Protein 2CIU (pdb70)

Structure (mmCIF, N/CA/C/O backbone):
data_2CIU
#
_entry.id   2CIU
#
_cell.length_a   32.310
_cell.length_b   58.820
_cell.length_c   62.550
_cell.angle_alpha   90.00
_cell.angle_beta   90.00
_cell.angle_gamma   90.00
#
_symmetry.space_group_name_H-M   'P 21 21 21'
#
loop_
_entity.id
_entity.type
_entity.pdbx_description
1 polymer 'IMPORT INNER MEMBRANE TRANSLOCASE SUBUNIT TIM21 MITOCHONDRIAL'
2 water water
#
loop_
_atom_site.group_PDB
_atom_site.id
_atom_site.type_symbol
_atom_site.label_atom_id
_atom_site.label_alt_id
_atom_site.label_comp_id
_atom_site.label_asym_id
_atom_site.label_entity_id
_atom_site.label_seq_id
_atom_site.pdbx_PDB_ins_code
_atom_site.Cartn_x
_atom_site.Cartn_y
_atom_site.Cartn_z
_atom_site.occupancy
_atom_site.B_iso_or_equiv
_atom_site.auth_seq_id
_atom_site.auth_comp_id
_atom_site.auth_asym_id
_atom_site.auth_atom_id
_atom_site.pdbx_PDB_model_num
ATOM 1 N N . SER A 1 5 ? 15.099 58.114 8.378 1.00 42.02 103 SER A N 1
ATOM 2 C CA . SER A 1 5 ? 16.359 58.906 8.289 1.00 40.58 103 SER A CA 1
ATOM 3 C C . SER A 1 5 ? 17.577 58.029 8.562 1.00 37.28 103 SER A C 1
ATOM 4 O O . SER A 1 5 ? 18.697 58.527 8.608 1.00 35.66 103 SER A O 1
ATOM 7 N N . GLY A 1 6 ? 17.343 56.727 8.736 1.00 33.94 104 GLY A N 1
ATOM 8 C CA . GLY A 1 6 ? 18.415 55.782 9.014 1.00 23.69 104 GLY A CA 1
ATOM 9 C C . GLY A 1 6 ? 19.578 55.863 8.046 1.00 18.84 104 GLY A C 1
ATOM 10 O O . GLY A 1 6 ? 20.705 56.155 8.443 1.00 16.64 104 GLY A O 1
ATOM 11 N N . ASP A 1 7 ? 19.303 55.600 6.772 1.00 17.91 105 ASP A N 1
ATOM 12 C CA . ASP A 1 7 ? 20.328 55.645 5.739 1.00 14.36 105 ASP A CA 1
ATOM 13 C C . ASP A 1 7 ? 20.820 57.066 5.466 1.00 15.73 105 ASP A C 1
ATOM 14 O O . ASP A 1 7 ? 21.980 57.270 5.139 1.00 15.73 105 ASP A O 1
ATOM 19 N N . THR A 1 8 ? 19.930 58.044 5.600 1.00 17.27 106 THR A N 1
ATOM 20 C CA . THR A 1 8 ? 20.323 59.419 5.352 1.00 19.99 106 THR A CA 1
ATOM 21 C C . THR A 1 8 ? 21.381 59.850 6.364 1.00 14.89 106 THR A C 1
ATOM 22 O O . THR A 1 8 ? 22.414 60.402 5.991 1.00 18.64 106 THR A O 1
ATOM 26 N N . GLN A 1 9 ? 21.137 59.582 7.643 1.00 17.71 107 GLN A N 1
ATOM 27 C CA . GLN A 1 9 ? 22.109 59.954 8.666 1.00 16.47 107 GLN A CA 1
ATOM 28 C C . GLN A 1 9 ? 23.382 59.138 8.528 1.00 16.25 107 GLN A C 1
ATOM 29 O O . GLN A 1 9 ? 24.478 59.647 8.730 1.00 16.99 107 GLN A O 1
ATOM 35 N N . LEU A 1 10 ? 23.242 57.872 8.159 1.00 15.69 108 LEU A N 1
ATOM 36 C CA . LEU A 1 10 ? 24.405 57.013 8.006 1.00 15.35 108 LEU A CA 1
ATOM 37 C C . LEU A 1 10 ? 25.320 57.571 6.913 1.00 12.84 108 LEU A C 1
ATOM 38 O O . LEU A 1 10 ? 26.538 57.662 7.083 1.00 13.83 108 LEU A O 1
ATOM 43 N N . PHE A 1 11 ? 24.713 57.954 5.794 1.00 14.01 109 PHE A N 1
ATOM 44 C CA . PHE A 1 11 ? 25.447 58.526 4.675 1.00 13.69 109 PHE A CA 1
ATOM 45 C C . PHE A 1 11 ? 26.032 59.901 5.024 1.00 13.22 109 PHE A C 1
ATOM 46 O O . PHE A 1 11 ? 27.196 60.169 4.754 1.00 14.00 109 PHE A O 1
ATOM 54 N N . ASN A 1 12 ? 25.225 60.769 5.624 1.00 15.78 110 ASN A N 1
ATOM 55 C CA . ASN A 1 12 ? 25.727 62.102 5.964 1.00 15.24 110 ASN A CA 1
ATOM 56 C C . ASN A 1 12 ? 26.939 62.027 6.882 1.00 16.25 110 ASN A C 1
ATOM 57 O O . ASN A 1 12 ? 27.929 62.738 6.714 1.00 16.43 110 ASN A O 1
ATOM 62 N N . ARG A 1 13 ? 26.857 61.143 7.863 1.00 15.88 111 ARG A N 1
ATOM 63 C CA . ARG A 1 13 ? 27.925 60.961 8.813 1.00 14.06 111 ARG A CA 1
ATOM 64 C C . ARG A 1 13 ? 29.185 60.417 8.132 1.00 12.47 111 ARG A C 1
ATOM 65 O O . ARG A 1 13 ? 30.299 60.900 8.353 1.00 15.03 111 ARG A O 1
ATOM 73 N N . ALA A 1 14 ? 28.995 59.410 7.285 1.00 12.86 112 ALA A N 1
ATOM 74 C CA . ALA A 1 14 ? 30.105 58.787 6.591 1.00 14.43 112 ALA A CA 1
ATOM 75 C C . ALA A 1 14 ? 30.783 59.682 5.559 1.00 14.70 112 ALA A C 1
ATOM 76 O O . ALA A 1 14 ? 32.003 59.781 5.531 1.00 12.92 112 ALA A O 1
ATOM 78 N N . VAL A 1 15 ? 29.993 60.340 4.719 1.00 16.38 113 VAL A N 1
ATOM 79 C CA . VAL A 1 15 ? 30.577 61.185 3.692 1.00 15.54 113 VAL A CA 1
ATOM 80 C C . VAL A 1 15 ? 31.290 62.374 4.333 1.00 14.97 113 VAL A C 1
ATOM 81 O O . VAL A 1 15 ? 32.293 62.864 3.809 1.00 14.43 113 VAL A O 1
ATOM 85 N N . SER A 1 16 ? 30.793 62.820 5.481 1.00 17.11 114 SER A N 1
ATOM 86 C 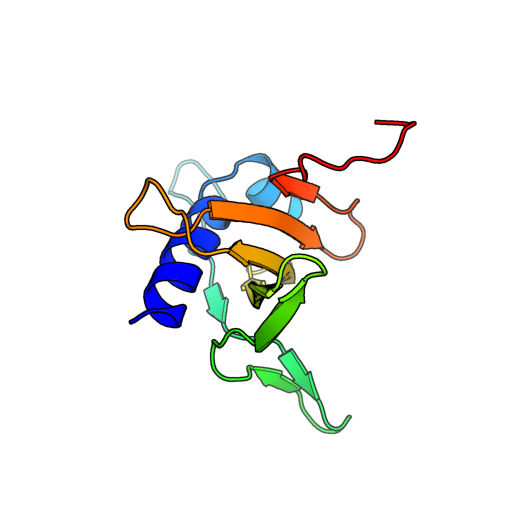CA . SER A 1 16 ? 31.438 63.936 6.158 1.00 17.48 114 SER A CA 1
ATOM 87 C C . SER A 1 16 ? 32.821 63.537 6.650 1.00 16.89 114 SER A C 1
ATOM 88 O O . SER A 1 16 ? 33.765 64.324 6.577 1.00 19.78 114 SER A O 1
ATOM 91 N N . MET A 1 17 ? 32.957 62.305 7.138 1.00 14.09 115 MET A N 1
ATOM 92 C CA . MET A 1 17 ? 34.249 61.815 7.604 1.00 16.41 115 MET A CA 1
ATOM 93 C C . MET A 1 17 ? 35.250 61.732 6.458 1.00 16.83 115 MET A C 1
ATOM 94 O O . MET A 1 17 ? 36.419 62.077 6.603 1.00 18.09 115 MET A O 1
ATOM 99 N N . VAL A 1 18 ? 34.786 61.234 5.320 1.00 16.40 116 VAL A N 1
ATOM 100 C CA . VAL A 1 18 ? 35.631 61.086 4.151 1.00 16.50 116 VAL A CA 1
ATOM 101 C C . VAL A 1 18 ? 36.132 62.429 3.640 1.00 15.67 116 VAL A C 1
ATOM 102 O O . VAL A 1 18 ? 37.317 62.604 3.365 1.00 17.67 116 VAL A O 1
ATOM 106 N N . GLU A 1 19 ? 35.203 63.366 3.520 1.00 17.28 117 GLU A N 1
ATOM 107 C CA . GLU A 1 19 ? 35.493 64.700 3.012 1.00 23.90 117 GLU A CA 1
ATOM 108 C C . GLU A 1 19 ? 36.487 65.478 3.861 1.00 23.61 117 GLU A C 1
ATOM 109 O O . GLU A 1 19 ? 37.280 66.261 3.336 1.00 20.85 117 GLU A O 1
ATOM 115 N N . LYS A 1 20 ? 36.450 65.263 5.172 1.00 24.31 118 LYS A N 1
ATOM 116 C CA . LYS A 1 20 ? 37.347 65.980 6.076 1.00 24.90 118 LYS A CA 1
ATOM 117 C C . LYS A 1 20 ? 38.692 65.296 6.276 1.00 23.38 118 LYS A C 1
ATOM 118 O O . LYS A 1 20 ? 39.583 65.842 6.925 1.00 27.38 118 LYS A O 1
ATOM 120 N N . ASN A 1 21 ? 38.858 64.105 5.709 1.00 17.97 119 ASN A N 1
ATOM 121 C CA . ASN A 1 21 ? 40.109 63.382 5.880 1.00 18.90 119 ASN A CA 1
ATOM 122 C C . ASN A 1 21 ? 41.191 63.866 4.923 1.00 22.08 119 ASN A C 1
ATOM 123 O O . ASN A 1 21 ? 41.078 63.695 3.709 1.00 19.00 119 ASN A O 1
ATOM 128 N N . LYS A 1 22 ? 42.244 64.463 5.478 1.00 22.79 120 LYS A N 1
ATOM 129 C CA . LYS A 1 22 ? 43.348 64.979 4.674 1.00 22.09 120 LYS A CA 1
ATOM 130 C C . LYS A 1 22 ? 43.956 63.970 3.704 1.00 21.64 120 LYS A C 1
ATOM 131 O O . LYS A 1 22 ? 44.211 64.294 2.540 1.00 20.60 120 LYS A O 1
ATOM 133 N N . ASP A 1 23 ? 44.200 62.752 4.177 1.00 21.81 121 ASP A N 1
ATOM 134 C CA . ASP A 1 23 ? 44.783 61.728 3.314 1.00 18.71 121 ASP A CA 1
ATOM 135 C C . ASP A 1 23 ? 43.875 61.389 2.141 1.00 15.80 121 ASP A C 1
ATOM 136 O O . ASP A 1 23 ? 44.351 61.228 1.020 1.00 19.41 121 ASP A O 1
ATOM 141 N N . ILE A 1 24 ? 42.576 61.275 2.400 1.00 17.65 122 ILE A N 1
ATOM 142 C CA . ILE A 1 24 ? 41.625 60.952 1.338 1.00 16.11 122 ILE A CA 1
ATOM 143 C C . ILE A 1 24 ? 41.558 62.091 0.324 1.00 17.19 122 ILE A C 1
ATOM 144 O O . ILE A 1 24 ? 41.519 61.855 -0.890 1.00 14.21 122 ILE A O 1
ATOM 149 N N . ARG A 1 25 ? 41.556 63.327 0.817 1.00 17.96 123 ARG A N 1
ATOM 150 C CA . ARG A 1 25 ? 41.511 64.465 -0.094 1.00 19.33 123 ARG A CA 1
ATOM 151 C C . ARG A 1 25 ? 42.739 64.442 -0.998 1.00 15.40 123 ARG A C 1
ATOM 152 O O . ARG A 1 25 ? 42.666 64.810 -2.164 1.00 15.41 123 ARG A O 1
ATOM 160 N N . SER A 1 26 ? 43.868 63.996 -0.456 1.00 19.27 124 SER A N 1
ATOM 161 C CA . SER A 1 26 ? 45.093 63.915 -1.233 1.00 19.57 124 SER A CA 1
ATOM 162 C C . SER A 1 26 ? 44.971 62.822 -2.291 1.00 18.91 124 SER A C 1
ATOM 163 O O . SER A 1 26 ? 45.410 63.003 -3.424 1.00 18.03 124 SER A O 1
ATOM 166 N N . LEU A 1 27 ? 44.379 61.686 -1.919 1.00 17.19 125 LEU A N 1
ATOM 167 C CA . LEU A 1 27 ? 44.200 60.594 -2.869 1.00 15.07 125 LEU A CA 1
ATOM 168 C C . LEU A 1 27 ? 43.267 61.015 -4.000 1.00 14.61 125 LEU A C 1
ATOM 169 O O . LEU A 1 27 ? 43.408 60.565 -5.136 1.00 16.45 125 LEU A O 1
ATOM 174 N N . LEU A 1 28 ? 42.313 61.887 -3.688 1.00 15.47 126 LEU A N 1
ATOM 175 C CA . LEU A 1 28 ? 41.364 62.368 -4.685 1.00 15.52 126 LEU A CA 1
ATOM 176 C C . LEU A 1 28 ? 41.958 63.520 -5.491 1.00 14.90 126 LEU A C 1
ATOM 177 O O . LEU A 1 28 ? 41.336 64.003 -6.431 1.00 16.55 126 LEU A O 1
ATOM 182 N N . GLN A 1 29 ? 43.163 63.930 -5.113 1.00 15.68 127 GLN A N 1
ATOM 183 C CA . GLN A 1 29 ? 43.861 65.016 -5.786 1.00 18.16 127 GLN A CA 1
ATOM 184 C C . GLN A 1 29 ? 42.999 66.273 -5.802 1.00 15.69 127 GLN A C 1
ATOM 185 O O . GLN A 1 29 ? 42.843 66.927 -6.839 1.00 16.13 127 GLN A O 1
ATOM 191 N N . CYS A 1 30 ? 42.444 66.599 -4.639 1.00 15.69 128 CYS A N 1
ATOM 192 C CA . CYS A 1 30 ? 41.604 67.788 -4.494 1.00 14.19 128 CYS A CA 1
ATOM 193 C C . CYS A 1 30 ? 42.384 69.055 -4.794 1.00 17.19 128 CYS A C 1
ATOM 194 O O . CYS A 1 30 ? 43.562 69.155 -4.472 1.00 20.41 128 CYS A O 1
ATOM 197 N N . ASP A 1 31 ? 41.696 70.008 -5.413 1.00 16.88 129 ASP A N 1
ATOM 198 C CA . ASP A 1 31 ? 42.266 71.307 -5.743 1.00 20.05 129 ASP A CA 1
ATOM 199 C C . ASP A 1 31 ? 42.066 72.124 -4.463 1.00 18.27 129 ASP A C 1
ATOM 200 O O . ASP A 1 31 ? 41.139 72.921 -4.369 1.00 19.75 129 ASP A O 1
ATOM 205 N N . ASP A 1 32 ? 42.921 71.899 -3.471 1.00 16.68 130 ASP A N 1
ATOM 206 C CA . ASP A 1 32 ? 42.819 72.613 -2.198 1.00 19.91 130 ASP A CA 1
ATOM 207 C C . ASP A 1 32 ? 43.930 73.644 -2.120 1.00 20.97 130 ASP A C 1
ATOM 208 O O . ASP A 1 32 ? 45.106 73.310 -2.184 1.00 25.42 130 ASP A O 1
ATOM 213 N N . GLY A 1 33 ? 43.555 74.904 -1.974 1.00 21.44 131 GLY A N 1
ATOM 214 C CA . GLY A 1 33 ? 44.576 75.927 -1.912 1.00 21.53 131 GLY A CA 1
ATOM 215 C C . GLY A 1 33 ? 44.221 77.066 -0.991 1.00 18.05 131 GLY A C 1
ATOM 216 O O . GLY A 1 33 ? 43.254 77.007 -0.231 1.00 18.07 131 GLY A O 1
ATOM 217 N N . ILE A 1 34 ? 45.026 78.114 -1.082 1.00 18.66 132 ILE A N 1
ATOM 218 C CA . ILE A 1 34 ? 44.848 79.294 -0.264 1.00 17.25 132 ILE A CA 1
ATOM 219 C C . ILE A 1 34 ? 43.512 80.001 -0.503 1.00 20.15 132 ILE A C 1
ATOM 220 O O . ILE A 1 34 ? 43.052 80.762 0.349 1.00 19.85 132 ILE A O 1
ATOM 225 N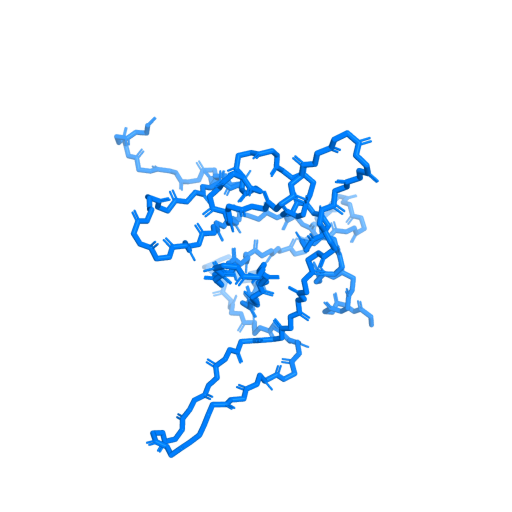 N . THR A 1 35 ? 42.884 79.747 -1.647 1.00 19.26 133 THR A N 1
ATOM 226 C CA . THR A 1 35 ? 41.600 80.376 -1.936 1.00 22.14 133 THR A CA 1
ATOM 227 C C . THR A 1 35 ? 40.425 79.535 -1.437 1.00 22.09 133 THR A C 1
ATOM 228 O O . THR A 1 35 ? 39.274 79.969 -1.501 1.00 25.92 133 THR A O 1
ATOM 232 N N . GLY A 1 36 ? 40.718 78.337 -0.935 1.00 21.34 134 GLY A N 1
ATOM 233 C CA . GLY A 1 36 ? 39.660 77.476 -0.436 1.00 22.24 134 GLY A CA 1
ATOM 234 C C . GLY A 1 36 ? 39.839 76.021 -0.826 1.00 18.23 134 GLY A C 1
ATOM 235 O O . GLY A 1 36 ? 40.702 75.693 -1.637 1.00 18.77 134 GLY A O 1
ATOM 236 N N . LYS A 1 37 ? 39.022 75.153 -0.239 1.00 19.62 135 LYS A N 1
ATOM 237 C CA . LYS A 1 37 ? 39.083 73.717 -0.525 1.00 20.90 135 LYS A CA 1
ATOM 238 C C . LYS A 1 37 ? 38.079 73.372 -1.610 1.00 17.83 135 LYS A C 1
ATOM 239 O O . LYS A 1 37 ? 37.003 73.958 -1.677 1.00 19.27 135 LYS A O 1
ATOM 245 N N . GLU A 1 38 ? 38.428 72.411 -2.459 1.00 17.64 136 GLU A N 1
ATOM 246 C CA . GLU A 1 38 ? 37.525 71.995 -3.517 1.00 13.71 136 GLU A CA 1
ATOM 247 C C . GLU A 1 38 ? 36.239 71.438 -2.924 1.00 16.87 136 GLU A C 1
ATOM 248 O O . GLU A 1 38 ? 36.261 70.724 -1.910 1.00 18.59 136 GLU A O 1
ATOM 254 N N . ARG A 1 39 ? 35.117 71.767 -3.554 1.00 16.28 137 ARG A N 1
ATOM 255 C CA . ARG A 1 39 ? 33.826 71.269 -3.104 1.00 19.04 137 ARG A CA 1
ATOM 256 C C . ARG A 1 39 ? 33.618 69.906 -3.757 1.00 16.87 137 ARG A C 1
ATOM 257 O O . ARG A 1 39 ? 33.342 69.819 -4.951 1.00 21.23 137 ARG A O 1
ATOM 265 N N . LEU A 1 40 ? 33.769 68.850 -2.971 1.00 16.85 138 LEU A N 1
ATOM 266 C CA . LEU A 1 40 ? 33.586 67.500 -3.487 1.00 15.69 138 LEU A CA 1
ATOM 267 C C . LEU A 1 40 ? 32.109 67.186 -3.696 1.00 16.13 138 LEU A C 1
ATOM 268 O O . LEU A 1 40 ? 31.225 67.842 -3.137 1.00 21.86 138 LEU A O 1
ATOM 273 N N . LYS A 1 41 ? 31.852 66.169 -4.513 1.00 13.86 139 LYS A N 1
ATOM 274 C CA . LYS A 1 41 ? 30.512 65.729 -4.851 1.00 12.17 139 LYS A CA 1
ATOM 275 C C . LYS A 1 41 ? 30.353 64.280 -4.376 1.00 12.92 139 LYS A C 1
ATOM 276 O O . LYS A 1 41 ? 31.327 63.531 -4.359 1.00 16.55 139 LYS A O 1
ATOM 282 N N . ALA A 1 42 ? 29.145 63.912 -3.966 1.00 13.68 140 ALA A N 1
ATOM 283 C CA . ALA A 1 42 ? 28.887 62.556 -3.491 1.00 14.10 140 ALA A CA 1
ATOM 284 C C . ALA A 1 42 ? 27.541 62.049 -3.983 1.00 16.48 140 ALA A C 1
ATOM 285 O O . ALA A 1 42 ? 26.599 62.816 -4.173 1.00 18.09 140 ALA A O 1
ATOM 287 N N . TYR A 1 43 ? 27.454 60.739 -4.188 1.00 12.42 141 TYR A N 1
ATOM 288 C CA . TYR A 1 43 ? 26.227 60.122 -4.659 1.00 13.09 141 TYR A CA 1
ATOM 289 C C . TYR A 1 43 ? 26.307 58.632 -4.406 1.00 15.55 141 TYR A C 1
ATOM 290 O O . TYR A 1 43 ? 27.361 58.129 -3.997 1.00 13.81 141 TYR A O 1
ATOM 299 N N . GLY A 1 44 ? 25.190 57.954 -4.642 1.00 16.34 142 GLY A N 1
ATOM 300 C CA . GLY A 1 44 ? 25.109 56.520 -4.426 1.00 14.80 142 GLY A CA 1
ATOM 301 C C . GLY A 1 44 ? 25.994 55.713 -5.348 1.00 14.44 142 GLY A C 1
ATOM 302 O O . GLY A 1 44 ? 26.636 56.224 -6.247 1.00 12.88 142 GLY A O 1
ATOM 303 N N . GLU A 1 45 ? 26.009 54.411 -5.115 1.00 14.83 143 GLU A N 1
ATOM 304 C CA . GLU A 1 45 ? 26.815 53.494 -5.903 1.00 14.18 143 GLU A CA 1
ATOM 305 C C . GLU A 1 45 ? 26.561 53.586 -7.408 1.00 13.15 143 GLU A C 1
ATOM 306 O O . GLU A 1 45 ? 25.417 53.556 -7.859 1.00 15.31 143 GLU A O 1
ATOM 312 N N . LEU A 1 46 ? 27.638 53.691 -8.178 1.00 13.38 144 LEU A N 1
ATOM 313 C CA . LEU A 1 46 ? 27.537 53.769 -9.630 1.00 15.21 144 LEU A CA 1
ATOM 314 C C . LEU A 1 46 ? 27.284 52.389 -10.202 1.00 18.37 144 LEU A C 1
ATOM 315 O O . LEU A 1 46 ? 28.011 51.441 -9.896 1.00 15.66 144 LEU A O 1
ATOM 320 N N . ILE A 1 47 ? 26.244 52.284 -11.018 1.00 15.35 145 ILE A N 1
ATOM 321 C CA . ILE A 1 47 ? 25.899 51.019 -11.650 1.00 16.99 145 ILE A CA 1
ATOM 322 C C . ILE A 1 47 ? 25.794 51.260 -13.148 1.00 16.93 145 ILE A C 1
ATOM 323 O O . ILE A 1 47 ? 25.578 52.389 -13.606 1.00 18.74 145 ILE A O 1
ATOM 328 N N . THR A 1 48 ? 25.955 50.201 -13.921 1.00 18.27 146 THR A N 1
ATOM 329 C CA . THR A 1 48 ? 25.899 50.342 -15.364 1.00 16.09 146 THR A CA 1
ATOM 330 C C . THR A 1 48 ? 25.326 49.099 -16.017 1.00 23.13 146 THR A C 1
ATOM 331 O O . THR A 1 48 ? 25.412 48.003 -15.461 1.00 19.02 146 THR A O 1
ATOM 335 N N . ASN A 1 49 ? 24.720 49.292 -17.184 1.00 20.78 147 ASN A N 1
ATOM 336 C CA . ASN A 1 49 ? 24.165 48.200 -17.974 1.00 24.28 147 ASN A CA 1
ATOM 337 C C . ASN A 1 49 ? 25.075 48.070 -19.190 1.00 23.23 147 ASN A C 1
ATOM 338 O O . ASN A 1 49 ? 24.706 47.468 -20.201 1.00 29.30 147 ASN A O 1
ATOM 343 N N . ASP A 1 50 ? 26.271 48.642 -19.068 1.00 24.11 148 ASP A N 1
ATOM 344 C CA . ASP A 1 50 ? 27.285 48.647 -20.119 1.00 26.46 148 ASP A CA 1
ATOM 345 C C . ASP A 1 50 ? 26.950 49.612 -21.253 1.00 27.35 148 ASP A C 1
ATOM 346 O O . ASP A 1 50 ? 27.665 49.679 -22.254 1.00 31.38 148 ASP A O 1
ATOM 351 N N . LYS A 1 51 ? 25.864 50.362 -21.086 1.00 26.33 149 LYS A N 1
ATOM 352 C CA . LYS A 1 51 ? 25.431 51.343 -22.079 1.00 24.67 149 LYS A CA 1
ATOM 353 C C . LYS A 1 51 ? 25.676 52.742 -21.487 1.00 22.55 149 LYS A C 1
ATOM 354 O O . LYS A 1 51 ? 26.240 53.629 -22.137 1.00 19.79 149 LYS A O 1
ATOM 360 N N . TRP A 1 52 ? 25.239 52.938 -20.250 1.00 22.37 150 TRP A N 1
ATOM 361 C CA . TRP A 1 52 ? 25.467 54.209 -19.573 1.00 17.92 150 TRP A CA 1
ATOM 362 C C . TRP A 1 52 ? 25.493 53.997 -18.074 1.00 18.25 150 TRP A C 1
ATOM 363 O O . TRP A 1 52 ? 24.853 53.086 -17.548 1.00 23.18 150 TRP A O 1
ATOM 374 N N . THR A 1 53 ? 26.256 54.838 -17.392 1.00 15.10 151 THR A N 1
ATOM 375 C CA . THR A 1 53 ? 26.415 54.751 -15.953 1.00 17.83 151 THR A CA 1
ATOM 376 C C . THR A 1 53 ? 25.529 55.746 -15.212 1.00 16.26 151 THR A C 1
ATOM 377 O O . THR A 1 53 ? 25.228 56.821 -15.727 1.00 17.66 151 THR A O 1
ATOM 381 N N . ARG A 1 54 ? 25.101 55.367 -14.014 1.00 14.83 152 ARG A N 1
ATOM 382 C CA . ARG A 1 54 ? 24.273 56.236 -13.184 1.00 17.11 152 ARG A CA 1
ATOM 383 C C . ARG A 1 54 ? 24.413 55.843 -11.722 1.00 17.38 152 ARG A C 1
ATOM 384 O O . ARG A 1 54 ? 24.823 54.719 -11.413 1.00 17.47 152 ARG A O 1
ATOM 392 N N . ASN A 1 55 ? 24.106 56.769 -10.816 1.00 16.86 153 ASN A N 1
ATOM 393 C CA . ASN A 1 55 ? 24.191 56.447 -9.397 1.00 17.70 153 ASN A CA 1
ATOM 394 C C . ASN A 1 55 ? 22.868 55.910 -8.873 1.00 21.76 153 ASN A C 1
ATOM 395 O O . ASN A 1 55 ? 21.795 56.399 -9.234 1.00 20.52 153 ASN A O 1
ATOM 400 N N . ARG A 1 56 ? 22.956 54.877 -8.043 1.00 17.52 154 ARG A N 1
ATOM 401 C CA . ARG A 1 56 ? 21.783 54.296 -7.409 1.00 19.17 154 ARG A CA 1
ATOM 402 C C . ARG A 1 56 ? 21.444 55.220 -6.253 1.00 17.56 154 ARG A C 1
ATOM 403 O O . ARG A 1 56 ? 22.269 56.037 -5.828 1.00 14.92 154 ARG A O 1
ATOM 411 N N . PRO A 1 57 ? 20.214 55.126 -5.739 1.00 17.51 155 PRO A N 1
ATOM 412 C CA . PRO A 1 57 ? 19.864 55.981 -4.609 1.00 20.58 155 PRO A CA 1
ATOM 413 C C . PRO A 1 57 ? 20.747 55.516 -3.442 1.00 16.17 155 PRO A C 1
ATOM 414 O O . PRO A 1 57 ? 21.191 54.364 -3.414 1.00 17.66 155 PRO A O 1
ATOM 418 N N . ILE A 1 58 ? 21.013 56.412 -2.501 1.00 19.96 156 ILE A N 1
ATOM 419 C CA . ILE A 1 58 ? 21.818 56.076 -1.337 1.00 18.26 156 ILE A CA 1
ATOM 420 C C . ILE A 1 58 ? 20.976 55.180 -0.424 1.00 14.67 156 ILE A C 1
ATOM 421 O O . ILE A 1 58 ? 19.891 55.561 0.020 1.00 20.10 156 ILE A O 1
ATOM 426 N N . VAL A 1 59 ? 21.479 53.979 -0.156 1.00 15.99 157 VAL A N 1
ATOM 427 C CA . VAL A 1 59 ? 20.764 53.023 0.688 1.00 14.09 157 VAL A CA 1
ATOM 428 C C . VAL A 1 59 ? 21.750 52.044 1.313 1.00 12.13 157 VAL A C 1
ATOM 429 O O . VAL A 1 59 ? 22.889 51.936 0.874 1.00 14.46 157 VAL A O 1
ATOM 433 N N . SER A 1 60 ? 21.300 51.328 2.338 1.00 13.86 158 SER A N 1
ATOM 434 C CA . SER A 1 60 ? 22.142 50.308 2.948 1.00 13.01 158 SER A CA 1
ATOM 435 C C . SER A 1 60 ? 21.412 48.994 2.752 1.00 14.38 158 SER A C 1
ATOM 436 O O . SER A 1 60 ? 20.214 48.975 2.475 1.00 17.80 158 SER A O 1
ATOM 439 N N . THR A 1 61 ? 22.155 47.903 2.851 1.00 11.65 159 THR A N 1
ATOM 440 C CA . THR A 1 61 ? 21.561 46.574 2.755 1.00 14.54 159 THR A CA 1
ATOM 441 C C . THR A 1 61 ? 21.831 45.919 4.108 1.00 13.44 159 THR A C 1
ATOM 442 O O . THR A 1 61 ? 22.845 46.208 4.754 1.00 15.15 159 THR A O 1
ATOM 446 N N . LYS A 1 62 ? 20.924 45.051 4.550 1.00 15.72 160 LYS A N 1
ATOM 447 C CA . LYS A 1 62 ? 21.086 44.402 5.847 1.00 15.27 160 LYS A CA 1
ATOM 448 C C . LYS A 1 62 ? 21.488 42.941 5.731 1.00 15.26 160 LYS A C 1
ATOM 449 O O . LYS A 1 62 ? 21.055 42.252 4.815 1.00 16.85 160 LYS A O 1
ATOM 455 N N . LYS A 1 63 ? 22.306 42.480 6.672 1.00 12.79 161 LYS A N 1
ATOM 456 C CA . LYS A 1 63 ? 22.737 41.082 6.679 1.00 15.31 161 LYS A CA 1
ATOM 457 C C . LYS A 1 63 ? 22.973 40.647 8.129 1.00 15.25 161 LYS A C 1
ATOM 458 O O . LYS A 1 63 ? 23.636 41.347 8.900 1.00 18.58 161 LYS A O 1
ATOM 464 N N . LEU A 1 64 ? 22.420 39.494 8.501 1.00 16.78 162 LEU A N 1
ATOM 465 C CA . LEU A 1 64 ? 22.573 38.976 9.865 1.00 17.56 162 LEU A CA 1
ATOM 466 C C . LEU A 1 64 ? 23.935 38.357 10.144 1.00 16.65 162 LEU A C 1
ATOM 467 O O . LEU A 1 64 ? 24.508 37.708 9.272 1.00 16.86 162 LEU A O 1
ATOM 472 N N . ASP A 1 65 ? 24.458 38.554 11.355 1.00 19.22 163 ASP A N 1
ATOM 473 C CA . ASP A 1 65 ? 25.725 37.917 11.695 1.00 18.74 163 ASP A CA 1
ATOM 474 C C . ASP A 1 65 ? 25.408 36.641 12.480 1.00 21.88 163 ASP A C 1
ATOM 475 O O . ASP A 1 65 ? 24.242 36.324 12.708 1.00 21.98 163 ASP A O 1
ATOM 480 N N . LYS A 1 66 ? 26.445 35.909 12.874 1.00 22.17 164 LYS A N 1
ATOM 481 C CA . LYS A 1 66 ? 26.271 34.661 13.614 1.00 23.96 164 LYS A CA 1
ATOM 482 C C . LYS A 1 66 ? 25.602 34.812 14.976 1.00 24.95 164 LYS A C 1
ATOM 483 O O . LYS A 1 66 ? 25.125 33.832 15.548 1.00 28.45 164 LYS A O 1
ATOM 489 N N . GLU A 1 67 ? 25.574 36.029 15.500 1.00 26.39 165 GLU A N 1
ATOM 490 C CA . GLU A 1 67 ? 24.962 36.274 16.795 1.00 28.53 165 GLU A CA 1
ATOM 491 C C . GLU A 1 67 ? 23.524 36.753 16.658 1.00 28.93 165 GLU A C 1
ATOM 492 O O . GLU A 1 67 ? 22.881 37.098 17.644 1.00 29.87 165 GLU A O 1
ATOM 498 N N . GLY A 1 68 ? 23.019 36.769 15.430 1.00 26.87 166 GLY A N 1
ATOM 499 C CA . GLY A 1 68 ? 21.653 37.204 15.214 1.00 26.32 166 GLY A CA 1
ATOM 500 C C . GLY A 1 68 ? 21.494 38.707 15.172 1.00 26.00 166 GLY A C 1
ATOM 501 O O . GLY A 1 68 ? 20.375 39.212 15.250 1.00 27.11 166 GLY A O 1
ATOM 502 N N . ARG A 1 69 ? 22.609 39.423 15.052 1.00 24.93 167 ARG A N 1
ATOM 503 C CA . ARG A 1 69 ? 22.584 40.882 14.988 1.00 21.67 167 ARG A CA 1
ATOM 504 C C . ARG A 1 69 ? 22.674 41.342 13.536 1.00 22.13 167 ARG A C 1
ATOM 505 O O . ARG A 1 69 ? 23.407 40.767 12.733 1.00 20.55 167 ARG A O 1
ATOM 513 N N . THR A 1 70 ? 21.929 42.386 13.204 1.00 20.54 168 THR A N 1
ATOM 514 C CA . THR A 1 70 ? 21.929 42.905 11.840 1.00 18.74 168 THR A CA 1
ATOM 515 C C . THR A 1 70 ? 23.055 43.903 11.575 1.00 18.83 168 THR A C 1
ATOM 516 O O . THR A 1 70 ? 23.305 44.800 12.378 1.00 18.16 168 THR A O 1
ATOM 520 N N . HIS A 1 71 ? 23.751 43.726 10.456 1.00 16.87 169 HIS A N 1
ATOM 521 C CA . HIS A 1 71 ? 24.804 44.661 10.065 1.00 16.78 169 HIS A CA 1
ATOM 522 C C . HIS A 1 71 ? 24.293 45.395 8.830 1.00 17.89 169 HIS A C 1
ATOM 523 O O . HIS A 1 71 ? 23.605 44.807 7.994 1.00 15.80 169 HIS A O 1
ATOM 530 N N . HIS A 1 72 ? 24.610 46.681 8.722 1.00 13.31 170 HIS A N 1
ATOM 531 C CA . HIS A 1 72 ? 24.200 47.472 7.568 1.00 14.48 170 HIS A CA 1
ATOM 532 C C . HIS A 1 72 ? 25.425 47.752 6.713 1.00 17.33 170 HIS A C 1
ATOM 533 O O . HIS A 1 72 ? 26.475 48.140 7.225 1.00 16.63 170 HIS A O 1
ATOM 540 N N . TYR A 1 73 ? 25.293 47.546 5.409 1.00 12.73 171 TYR A N 1
ATOM 541 C CA . TYR A 1 73 ? 26.390 47.793 4.489 1.00 13.45 171 TYR A CA 1
ATOM 542 C C . TYR A 1 73 ? 25.944 48.883 3.526 1.00 13.12 171 TYR A C 1
ATOM 543 O O . TYR A 1 73 ? 24.829 48.855 3.017 1.00 14.59 171 TYR A O 1
ATOM 552 N N . MET A 1 74 ? 26.819 49.850 3.292 1.00 12.30 172 MET A N 1
ATOM 553 C CA . MET A 1 74 ? 26.492 50.945 2.398 1.00 11.61 172 MET A CA 1
ATOM 554 C C . MET A 1 74 ? 27.688 51.312 1.545 1.00 12.88 172 MET A C 1
ATOM 555 O O . MET A 1 74 ? 28.818 51.386 2.040 1.00 13.49 172 MET A O 1
ATOM 560 N N . ARG A 1 75 ? 27.439 51.521 0.258 1.00 12.60 173 ARG A N 1
ATOM 561 C CA . ARG A 1 75 ? 28.495 51.937 -0.643 1.00 11.72 173 ARG A CA 1
ATOM 562 C C . ARG A 1 75 ? 28.064 53.220 -1.328 1.00 10.79 173 ARG A C 1
ATOM 563 O O . ARG A 1 75 ? 26.904 53.379 -1.690 1.00 14.07 173 ARG A O 1
ATOM 571 N N . PHE A 1 76 ? 29.002 54.149 -1.469 1.00 11.43 174 PHE A N 1
ATOM 572 C CA . PHE A 1 76 ? 28.704 55.399 -2.159 1.00 11.50 174 PHE A CA 1
ATOM 573 C C . PHE A 1 76 ? 29.999 55.951 -2.729 1.00 10.84 174 PHE A C 1
ATOM 574 O O . PHE A 1 76 ? 31.071 55.400 -2.499 1.00 12.13 174 PHE A O 1
ATOM 582 N N . 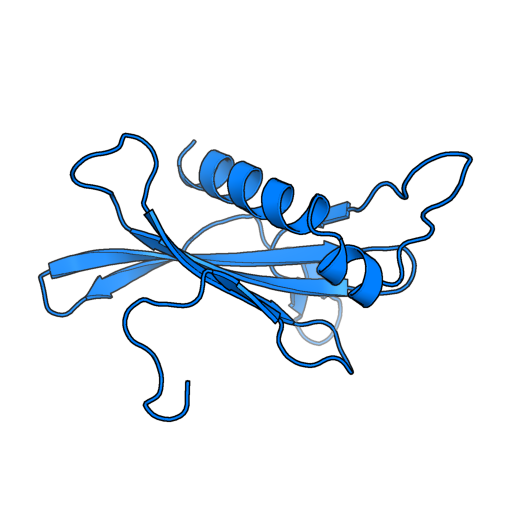HIS A 1 77 ? 29.909 57.027 -3.499 1.00 10.66 175 HIS A N 1
ATOM 583 C CA . HIS A 1 77 ? 31.102 57.589 -4.088 1.00 11.67 175 HIS A CA 1
ATOM 584 C C . HIS A 1 77 ? 31.302 59.025 -3.686 1.00 11.40 175 HIS A C 1
ATOM 585 O O . HIS A 1 77 ? 30.350 59.704 -3.321 1.00 11.85 175 HIS A O 1
ATOM 592 N N . VAL A 1 78 ? 32.556 59.459 -3.769 1.00 12.22 176 VAL A N 1
ATOM 593 C CA . VAL A 1 78 ? 32.937 60.843 -3.507 1.00 11.66 176 VAL A CA 1
ATOM 594 C C . VAL A 1 78 ? 33.793 61.181 -4.719 1.00 13.98 176 VAL A C 1
ATOM 595 O O . VAL A 1 78 ? 34.749 60.470 -5.047 1.00 15.30 176 VAL A O 1
ATOM 599 N N . GLU A 1 79 ? 33.434 62.264 -5.398 1.00 12.78 177 GLU A N 1
ATOM 600 C CA . GLU A 1 79 ? 34.115 62.654 -6.620 1.00 11.96 177 GLU A CA 1
ATOM 601 C C . GLU A 1 79 ? 34.746 64.037 -6.601 1.00 13.04 177 GLU A C 1
ATOM 602 O O . GLU A 1 79 ? 34.113 65.000 -6.174 1.00 14.11 177 GLU A O 1
ATOM 608 N N . SER A 1 80 ? 35.992 64.117 -7.056 1.00 11.78 178 SER A N 1
ATOM 609 C CA . SER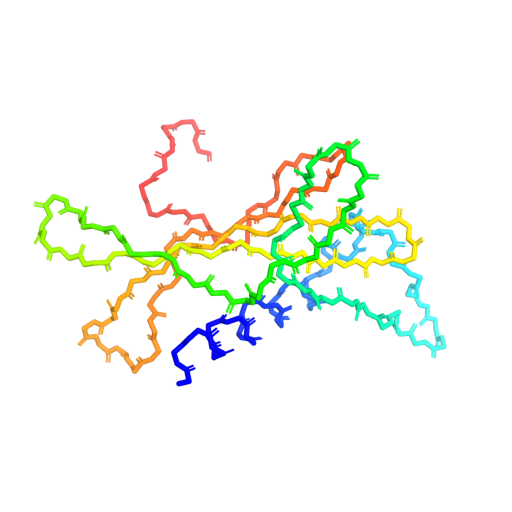 A 1 80 ? 36.686 65.404 -7.177 1.00 12.23 178 SER A CA 1
ATOM 610 C C . SER A 1 80 ? 36.769 65.636 -8.679 1.00 12.99 178 SER A C 1
ATOM 611 O O . SER A 1 80 ? 36.358 64.786 -9.465 1.00 15.73 178 SER A O 1
ATOM 614 N N . LYS A 1 81 ? 37.299 66.783 -9.090 1.00 13.60 179 LYS A N 1
ATOM 615 C CA . LYS A 1 81 ? 37.424 67.054 -10.519 1.00 15.97 179 LYS A CA 1
ATOM 616 C C 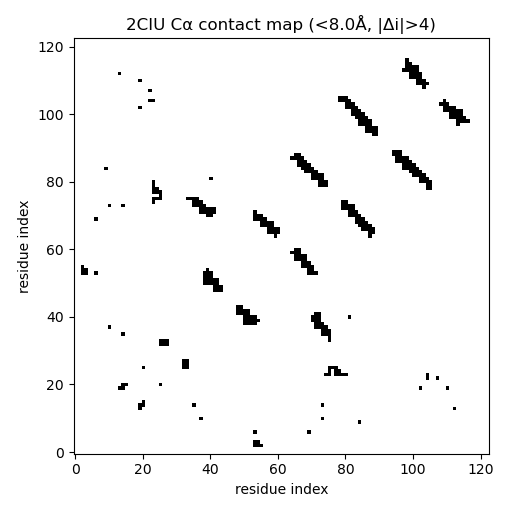. LYS A 1 81 ? 38.385 66.073 -11.209 1.00 17.72 179 LYS A C 1
ATOM 617 O O . LYS A 1 81 ? 38.390 65.956 -12.436 1.00 18.93 179 LYS A O 1
ATOM 623 N N . LYS A 1 82 ? 39.194 65.364 -10.426 1.00 17.88 180 LYS A N 1
ATOM 624 C CA . LYS A 1 82 ? 40.159 64.441 -11.013 1.00 18.53 180 L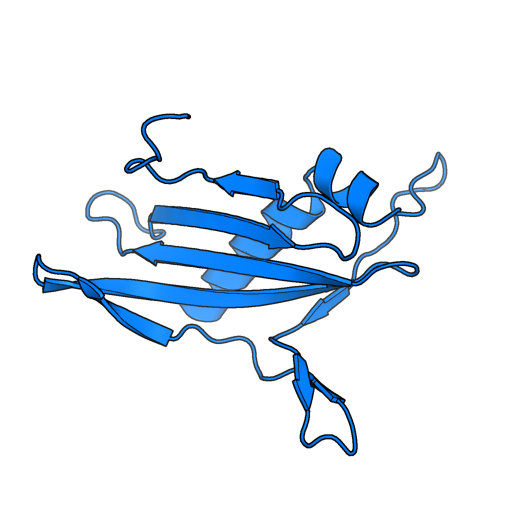YS A CA 1
ATOM 625 C C . LYS A 1 82 ? 39.964 62.957 -10.719 1.00 16.06 180 LYS A C 1
ATOM 626 O O . LYS A 1 82 ? 40.439 62.117 -11.482 1.00 17.63 180 LYS A O 1
ATOM 632 N N . LYS A 1 83 ? 39.269 62.632 -9.636 1.00 16.48 181 LYS A N 1
ATOM 633 C CA . LYS A 1 83 ? 39.104 61.226 -9.260 1.00 15.10 181 LYS A CA 1
ATOM 634 C C . LYS A 1 83 ? 37.752 60.887 -8.650 1.00 13.68 181 LYS A C 1
ATOM 635 O O . LYS A 1 83 ? 37.038 61.752 -8.147 1.00 13.63 181 LYS A O 1
ATOM 641 N N . ILE A 1 84 ? 37.402 59.603 -8.692 1.00 14.77 182 ILE A N 1
ATOM 642 C CA . ILE A 1 84 ? 36.172 59.142 -8.075 1.00 14.31 182 ILE A CA 1
ATOM 643 C C . ILE A 1 84 ? 36.559 58.030 -7.105 1.00 15.88 182 ILE A C 1
ATOM 644 O O . ILE A 1 84 ? 37.260 57.085 -7.481 1.00 19.03 182 ILE A O 1
ATOM 649 N N . ALA A 1 85 ? 36.128 58.158 -5.856 1.00 12.48 183 ALA A N 1
ATOM 650 C CA . ALA A 1 85 ? 36.426 57.142 -4.855 1.00 12.42 183 ALA A CA 1
ATOM 651 C C . ALA A 1 85 ? 35.169 56.333 -4.580 1.00 12.60 183 ALA A C 1
ATOM 652 O O . ALA A 1 85 ? 34.056 56.833 -4.720 1.00 13.87 183 ALA A O 1
ATOM 654 N N . LEU A 1 86 ? 35.358 55.062 -4.230 1.00 10.13 184 LEU A N 1
ATOM 655 C CA . LEU A 1 86 ? 34.252 54.210 -3.834 1.00 10.26 184 LEU A CA 1
ATOM 656 C C . LEU A 1 86 ? 34.446 54.050 -2.334 1.00 13.60 184 LEU A C 1
ATOM 657 O O . LEU A 1 86 ? 35.531 53.702 -1.886 1.00 14.98 184 LEU A O 1
ATOM 662 N N . VAL A 1 87 ? 33.406 54.327 -1.559 1.00 10.88 185 VAL A N 1
ATOM 663 C CA . VAL A 1 87 ? 33.473 54.223 -0.105 1.00 10.43 185 VAL A CA 1
ATOM 664 C C . VAL A 1 87 ? 32.603 53.058 0.326 1.00 10.35 185 VAL A C 1
ATOM 665 O O . VAL A 1 87 ? 31.472 52.918 -0.136 1.00 11.63 185 VAL A O 1
ATOM 669 N N . HIS A 1 88 ? 33.149 52.208 1.192 1.00 10.40 186 HIS A N 1
ATOM 670 C CA . HIS A 1 88 ? 32.412 51.062 1.706 1.00 10.17 186 HIS A CA 1
ATOM 671 C C . HIS A 1 88 ? 32.284 51.247 3.212 1.00 11.68 186 HIS A C 1
ATOM 672 O O . HIS A 1 88 ? 33.267 51.535 3.887 1.00 13.84 186 HIS A O 1
ATOM 679 N N . LEU A 1 89 ? 31.073 51.074 3.724 1.00 9.52 187 LEU A N 1
ATOM 680 C CA . LEU A 1 89 ? 30.801 51.214 5.143 1.00 11.42 187 LEU A CA 1
ATOM 681 C C . LEU A 1 89 ? 29.980 50.049 5.671 1.00 12.81 187 LEU A C 1
ATOM 682 O O . LEU A 1 89 ? 29.038 49.598 5.019 1.00 13.48 187 LEU A O 1
ATOM 687 N N . GLU A 1 90 ? 30.383 49.551 6.837 1.00 10.96 188 GLU A N 1
ATOM 688 C CA . GLU A 1 90 ? 29.665 48.505 7.549 1.00 10.36 188 GLU A CA 1
ATOM 689 C C . GLU A 1 90 ? 29.352 49.100 8.920 1.00 11.15 188 GLU A C 1
ATOM 690 O O . GLU A 1 90 ? 30.253 49.584 9.606 1.00 14.55 188 GLU A O 1
ATOM 696 N N . ALA A 1 91 ? 28.087 49.080 9.310 1.00 10.75 189 ALA A N 1
ATOM 697 C CA . ALA A 1 91 ? 27.693 49.603 10.612 1.00 14.26 189 ALA A CA 1
ATOM 698 C C . ALA A 1 91 ? 26.763 48.626 11.313 1.00 14.18 189 ALA A C 1
ATOM 699 O O . ALA A 1 91 ? 26.238 47.697 10.697 1.00 14.90 189 ALA A O 1
ATOM 701 N N . LYS A 1 92 ? 26.564 48.823 12.610 1.00 14.89 190 LYS A N 1
ATOM 702 C CA . LYS A 1 92 ? 25.662 47.957 13.348 1.00 17.95 190 LYS A CA 1
ATOM 703 C C . LYS A 1 92 ? 25.054 48.731 14.496 1.00 19.31 190 LYS A C 1
ATOM 704 O O . LYS A 1 92 ? 25.704 49.595 15.093 1.00 18.39 190 LYS A O 1
ATOM 710 N N . GLU A 1 93 ? 23.798 48.433 14.793 1.00 20.56 191 GLU A N 1
ATOM 711 C CA . GLU A 1 93 ? 23.112 49.100 15.888 1.00 24.20 191 GLU A CA 1
ATOM 712 C C . GLU A 1 93 ? 23.979 49.011 17.142 1.00 20.60 191 GLU A C 1
ATOM 713 O O . GLU A 1 93 ? 24.592 47.980 17.424 1.00 20.40 191 GLU A O 1
ATOM 719 N N . SER A 1 94 ? 24.044 50.108 17.886 1.00 21.23 192 SER A N 1
ATOM 720 C CA . SER A 1 94 ? 24.819 50.158 19.110 1.00 20.85 192 SER A CA 1
ATOM 721 C C . SER A 1 94 ? 23.857 49.902 20.260 1.00 23.80 192 SER A C 1
ATOM 722 O O . SER A 1 94 ? 22.728 50.379 20.245 1.00 20.68 192 SER A O 1
ATOM 725 N N . LYS A 1 95 ? 24.282 49.129 21.248 1.00 26.79 193 LYS A N 1
ATOM 726 C CA . LYS A 1 95 ? 23.403 48.871 22.375 1.00 25.87 193 LYS A CA 1
ATOM 727 C C . LYS A 1 95 ? 23.590 49.975 23.409 1.00 25.57 193 LYS A C 1
ATOM 728 O O . LYS A 1 95 ? 22.827 50.079 24.367 1.00 28.82 193 LYS A O 1
ATOM 730 N N . GLN A 1 96 ? 24.601 50.810 23.194 1.00 25.97 194 GLN A N 1
ATOM 731 C CA . GLN A 1 96 ? 24.899 51.902 24.112 1.00 25.63 194 GLN A CA 1
ATOM 732 C C . GLN A 1 96 ? 24.601 53.294 23.559 1.00 26.88 194 GLN A C 1
ATOM 733 O O . GLN A 1 96 ? 24.146 54.177 24.290 1.00 23.49 194 GLN A O 1
ATOM 739 N N . ASN A 1 97 ? 24.869 53.489 22.272 1.00 20.19 195 ASN A N 1
ATOM 740 C CA . ASN A 1 97 ? 24.665 54.792 21.635 1.00 18.77 195 ASN A CA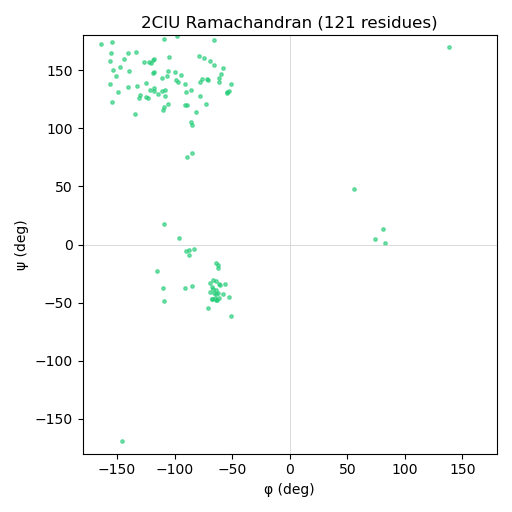 1
ATOM 741 C C . ASN A 1 97 ? 23.441 54.855 20.748 1.00 15.57 195 ASN A C 1
ATOM 742 O O . ASN A 1 97 ? 22.910 53.835 20.315 1.00 16.18 195 ASN A O 1
ATOM 747 N N . TYR A 1 98 ? 22.998 56.078 20.473 1.00 16.67 196 TYR A N 1
ATOM 748 C CA . TYR A 1 98 ? 21.875 56.285 19.585 1.00 15.53 196 TYR A CA 1
ATOM 749 C C . TYR A 1 98 ? 22.351 55.946 18.170 1.00 15.16 196 TYR A C 1
ATOM 750 O O . TYR A 1 98 ? 21.751 55.118 17.475 1.00 15.15 196 TYR A O 1
ATOM 759 N N . GLN A 1 99 ? 23.439 56.588 17.748 1.00 15.93 197 GLN A N 1
ATOM 760 C CA . GLN A 1 99 ? 23.984 56.355 16.416 1.00 14.78 197 GLN A CA 1
ATOM 761 C C . GLN A 1 99 ? 24.642 54.981 16.363 1.00 15.60 197 GLN A C 1
ATOM 762 O O . GLN A 1 99 ? 25.263 54.542 17.331 1.00 14.57 197 GLN A O 1
ATOM 768 N N . PRO A 1 100 ? 24.503 54.278 15.230 1.00 14.52 198 PRO A N 1
ATOM 769 C CA . PRO A 1 100 ? 25.120 52.955 15.155 1.00 15.94 198 PRO A CA 1
ATOM 770 C C . PRO A 1 100 ? 26.631 53.003 15.121 1.00 12.87 198 PRO A C 1
ATOM 771 O O . PRO A 1 100 ? 27.235 54.014 14.756 1.00 15.60 198 PRO A O 1
ATOM 775 N N . ASP A 1 101 ? 27.248 51.895 15.505 1.00 13.74 199 ASP A N 1
ATOM 776 C CA . ASP A 1 101 ? 28.695 51.809 15.491 1.00 15.25 199 ASP A CA 1
ATOM 777 C C . ASP A 1 101 ? 29.205 51.573 14.077 1.00 14.18 199 ASP A C 1
ATOM 778 O O . ASP A 1 101 ? 28.598 50.831 13.307 1.00 16.07 199 ASP A O 1
ATOM 783 N N . PHE A 1 102 ? 30.304 52.228 13.722 1.00 16.12 200 PHE A N 1
ATOM 784 C CA . PHE A 1 102 ? 30.906 52.002 12.418 1.00 14.58 200 PHE A CA 1
ATOM 785 C C . PHE A 1 102 ? 31.877 50.853 12.683 1.00 17.81 200 PHE A C 1
ATOM 786 O O . PHE A 1 102 ? 32.777 50.967 13.516 1.00 18.29 200 PHE A O 1
ATOM 794 N N . ILE A 1 103 ? 31.666 49.743 11.984 1.00 12.31 201 ILE A N 1
ATOM 795 C CA . ILE A 1 103 ? 32.481 48.545 12.139 1.00 15.03 201 ILE A CA 1
ATOM 796 C C . ILE A 1 103 ? 33.679 48.494 11.192 1.00 15.31 201 ILE A C 1
ATOM 797 O O . ILE A 1 103 ? 34.766 48.046 11.565 1.00 16.06 201 ILE A O 1
ATOM 802 N N . ASN A 1 104 ? 33.482 48.968 9.971 1.00 14.42 202 ASN A N 1
ATOM 803 C CA . ASN A 1 104 ? 34.526 48.920 8.962 1.00 13.52 202 ASN A CA 1
ATOM 804 C C . ASN A 1 104 ? 34.217 50.024 7.962 1.00 12.99 202 ASN A C 1
ATOM 805 O O . ASN A 1 104 ? 33.068 50.227 7.614 1.00 15.44 202 ASN A O 1
ATOM 810 N N . MET A 1 105 ? 35.236 50.751 7.527 1.00 11.20 203 MET A N 1
ATOM 811 C CA . MET A 1 105 ? 35.015 51.789 6.535 1.00 12.00 203 MET A CA 1
ATOM 812 C C . MET A 1 105 ? 36.293 52.024 5.750 1.00 15.21 203 MET A C 1
ATOM 813 O O . MET A 1 105 ? 37.351 52.284 6.323 1.00 15.34 203 MET A O 1
ATOM 818 N N . TYR A 1 106 ? 36.217 51.878 4.430 1.00 12.20 204 TYR A N 1
ATOM 819 C CA . TYR A 1 106 ? 37.398 52.098 3.625 1.00 12.69 204 TYR A CA 1
ATOM 820 C C . TYR A 1 106 ? 37.044 52.821 2.342 1.00 14.01 204 TYR A C 1
ATOM 821 O O . TYR A 1 106 ? 35.873 52.921 1.955 1.00 13.27 204 TYR A O 1
ATOM 830 N N . VAL A 1 107 ? 38.075 53.349 1.701 1.00 12.15 205 VAL A N 1
ATOM 831 C CA . VAL A 1 107 ? 37.906 54.109 0.482 1.00 12.58 205 VAL A CA 1
ATOM 832 C C . VAL A 1 107 ? 38.844 53.610 -0.576 1.00 14.79 205 VAL A C 1
ATOM 833 O O . VAL A 1 107 ? 40.044 53.489 -0.335 1.00 13.57 205 VAL A O 1
ATOM 837 N N . ASP A 1 108 ? 38.288 53.315 -1.745 1.00 9.75 206 ASP A N 1
ATOM 838 C CA . ASP A 1 108 ? 39.072 52.837 -2.872 1.00 12.33 206 ASP A CA 1
ATOM 839 C C . ASP A 1 108 ? 39.144 53.896 -3.966 1.00 13.10 206 ASP A C 1
ATOM 840 O O . ASP A 1 108 ? 38.120 54.239 -4.554 1.00 12.33 206 ASP A O 1
ATOM 845 N N . VAL A 1 109 ? 40.347 54.398 -4.236 1.00 13.08 207 VAL A N 1
ATOM 846 C CA . VAL A 1 109 ? 40.568 55.372 -5.304 1.00 14.42 207 VAL A CA 1
ATOM 847 C C . VAL A 1 109 ? 41.438 54.640 -6.323 1.00 15.38 207 VAL A C 1
ATOM 848 O O . VAL A 1 109 ? 42.456 54.048 -5.965 1.00 17.20 207 VAL A O 1
ATOM 852 N N . PRO A 1 110 ? 41.052 54.656 -7.605 1.00 14.96 208 PRO A N 1
ATOM 853 C CA . PRO A 1 110 ? 41.876 53.944 -8.587 1.00 19.66 208 PRO A CA 1
ATOM 854 C C . PRO A 1 110 ? 43.353 54.314 -8.567 1.00 22.23 208 PRO A C 1
ATOM 855 O O . PRO A 1 110 ? 43.715 55.496 -8.551 1.00 21.22 208 PRO A O 1
ATOM 859 N N . GLY A 1 111 ? 44.201 53.288 -8.560 1.00 20.15 209 GLY A N 1
ATOM 860 C CA . GLY A 1 111 ? 45.635 53.505 -8.55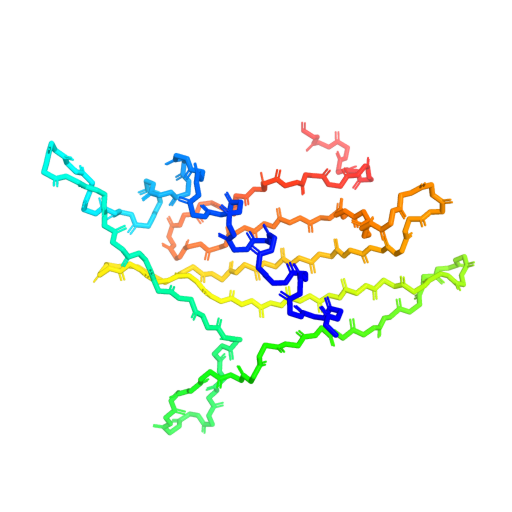6 1.00 21.40 209 GLY A CA 1
ATOM 861 C C . GLY A 1 111 ? 46.224 53.781 -7.189 1.00 21.67 209 GLY A C 1
ATOM 862 O O . GLY A 1 111 ? 47.427 54.013 -7.065 1.00 23.44 209 GLY A O 1
ATOM 863 N N . GLU A 1 112 ? 45.383 53.764 -6.162 1.00 18.08 210 GLU A N 1
ATOM 864 C CA . GLU A 1 112 ? 45.843 54.009 -4.806 1.00 17.06 210 GLU A CA 1
ATOM 865 C C . GLU A 1 112 ? 45.537 52.812 -3.923 1.00 16.12 210 GLU A C 1
ATOM 866 O O . GLU A 1 112 ? 44.619 52.043 -4.196 1.00 19.66 210 GLU A O 1
ATOM 872 N N . LYS A 1 113 ? 46.299 52.673 -2.845 1.00 17.33 211 LYS A N 1
ATOM 873 C CA . LYS A 1 113 ? 46.081 51.575 -1.923 1.00 17.65 211 LYS A CA 1
ATOM 874 C C . LYS A 1 113 ? 44.785 51.831 -1.177 1.00 17.08 211 LYS A C 1
ATOM 875 O O . LYS A 1 113 ? 44.473 52.979 -0.839 1.00 16.96 211 LYS A O 1
ATOM 881 N N . ARG A 1 114 ? 44.021 50.767 -0.933 1.00 14.85 212 ARG A N 1
ATOM 882 C CA . ARG A 1 114 ? 42.773 50.895 -0.198 1.00 14.67 212 ARG A CA 1
ATOM 883 C C . ARG A 1 114 ? 43.076 51.589 1.122 1.00 15.93 212 ARG A C 1
ATOM 884 O O . ARG A 1 114 ? 43.999 51.197 1.843 1.00 20.02 212 ARG A O 1
ATOM 892 N N . TYR A 1 115 ? 42.291 52.615 1.445 1.00 12.79 213 TYR A N 1
ATOM 893 C CA . TYR A 1 115 ? 42.497 53.387 2.657 1.00 13.13 213 TYR A CA 1
ATOM 894 C C . TYR A 1 115 ? 41.419 53.152 3.704 1.00 15.04 213 TYR A C 1
ATOM 895 O O . TYR A 1 115 ? 40.244 53.428 3.471 1.00 16.37 213 TYR A O 1
ATOM 904 N N . TYR A 1 116 ? 41.814 52.644 4.865 1.00 14.05 214 TYR A N 1
ATOM 905 C CA . TYR A 1 116 ? 40.846 52.399 5.925 1.00 14.51 214 TYR A CA 1
ATOM 906 C C . TYR A 1 116 ? 40.669 53.577 6.871 1.00 17.79 214 TYR A C 1
ATOM 907 O O . TYR A 1 116 ? 41.621 54.028 7.507 1.00 20.67 214 TYR A O 1
ATOM 916 N N . LEU A 1 117 ? 39.449 54.087 6.942 1.00 14.24 215 LEU A N 1
ATOM 917 C CA . LEU A 1 117 ? 39.126 55.166 7.863 1.00 14.94 215 LEU A CA 1
ATOM 918 C C . LEU A 1 117 ? 38.813 54.516 9.201 1.00 18.24 215 LEU A C 1
ATOM 919 O O . LEU A 1 117 ? 39.117 55.056 10.260 1.00 18.88 215 LEU A O 1
ATOM 924 N N . ILE A 1 118 ? 38.191 53.344 9.144 1.00 16.20 216 ILE A N 1
ATOM 925 C CA . ILE A 1 118 ? 37.853 52.614 10.353 1.00 17.54 216 ILE A CA 1
ATOM 926 C C . ILE A 1 118 ? 38.250 51.170 10.131 1.00 18.23 216 ILE A C 1
ATOM 927 O O . ILE A 1 118 ? 37.689 50.488 9.273 1.00 15.65 216 ILE A O 1
ATOM 932 N N . LYS A 1 119 ? 39.254 50.724 10.879 1.00 20.07 217 LYS A N 1
ATOM 933 C CA . LYS A 1 119 ? 39.725 49.351 10.769 1.00 25.91 217 LYS A CA 1
ATOM 934 C C . LYS A 1 119 ? 38.945 48.490 11.740 1.00 24.18 217 LYS A C 1
ATOM 935 O O . LYS A 1 119 ? 38.811 48.825 12.918 1.00 24.28 217 LYS A O 1
ATOM 941 N N . PRO A 1 120 ? 38.420 47.358 11.256 1.00 24.01 218 PRO A N 1
ATOM 942 C CA . PRO A 1 120 ? 37.639 46.449 12.095 1.00 22.27 218 PRO A CA 1
ATOM 943 C C . PRO A 1 120 ? 38.399 45.936 13.311 1.00 22.41 218 PRO A C 1
ATOM 944 O O . PRO A 1 120 ? 39.632 45.837 13.297 1.00 23.01 218 PRO A O 1
ATOM 948 N N . LYS A 1 121 ? 37.655 45.615 14.363 1.00 22.93 219 LYS A N 1
ATOM 949 C CA . LYS A 1 121 ? 38.250 45.081 15.583 1.00 24.42 219 LYS A CA 1
ATOM 950 C C . LYS A 1 121 ? 38.882 43.738 15.225 1.00 23.52 219 LYS A C 1
ATOM 951 O O . LYS A 1 121 ? 39.956 43.399 15.720 1.00 21.73 219 LYS A O 1
ATOM 957 N N . LEU A 1 122 ? 38.192 42.980 14.372 1.00 21.32 220 LEU A N 1
ATOM 958 C CA . LEU A 1 122 ? 38.676 41.685 13.902 1.00 25.53 220 LEU A CA 1
ATOM 959 C C . LEU A 1 122 ? 39.577 41.999 12.726 1.00 27.45 220 LEU A C 1
ATOM 960 O O . LEU A 1 122 ? 39.096 42.284 11.628 1.00 27.40 220 LEU A O 1
ATOM 965 N N . HIS A 1 123 ? 40.881 41.938 12.960 1.00 23.84 221 HIS A N 1
ATOM 966 C CA . HIS A 1 123 ? 41.864 42.273 11.941 1.00 25.23 221 HIS A CA 1
ATOM 967 C C . HIS A 1 123 ? 42.789 41.134 11.555 1.00 22.30 221 HIS A C 1
ATOM 968 O O . HIS A 1 123 ? 42.967 40.174 12.302 1.00 19.80 221 HIS A O 1
ATOM 975 N N . PRO A 1 124 ? 43.391 41.228 10.363 1.00 22.59 222 PRO A N 1
ATOM 976 C CA . PRO A 1 124 ? 44.314 40.189 9.912 1.00 23.18 222 PRO A CA 1
ATOM 977 C C . PRO A 1 124 ? 45.460 40.097 10.920 1.00 23.70 222 PRO A C 1
ATOM 978 O O . PRO A 1 124 ? 45.845 41.104 11.523 1.00 24.79 222 PRO A O 1
ATOM 982 N N . VAL A 1 125 ? 45.994 38.896 11.121 1.00 23.47 223 VAL A N 1
ATOM 983 C CA . VAL A 1 125 ? 47.101 38.712 12.051 1.00 24.14 223 VAL A CA 1
ATOM 984 C C . VAL A 1 125 ? 48.259 39.624 11.656 1.00 27.69 223 VAL A C 1
ATOM 985 O O . VAL A 1 125 ? 48.990 40.120 12.517 1.00 30.49 223 VAL A O 1
ATOM 989 N N . SER A 1 126 ? 48.421 39.837 10.351 1.00 28.38 224 SER A N 1
ATOM 990 C CA . SER A 1 126 ? 49.458 40.734 9.840 1.00 34.50 224 SER A CA 1
ATOM 991 C C . SER A 1 126 ? 48.784 42.099 9.798 1.00 38.53 224 SER A C 1
ATOM 992 O O . SER A 1 126 ? 48.402 42.585 8.734 1.00 41.67 224 SER A O 1
ATOM 995 N N . ASN A 1 127 ? 48.632 42.698 10.975 1.00 44.14 225 ASN A N 1
ATOM 996 C CA . ASN A 1 127 ? 47.968 43.988 11.120 1.00 45.78 225 ASN A CA 1
ATOM 997 C C . ASN A 1 127 ? 48.915 45.158 10.899 1.00 47.01 225 ASN A C 1
ATOM 998 O O . ASN A 1 127 ? 49.092 45.978 11.824 1.00 50.16 225 ASN A O 1
#

Radius of gyration: 15.55 Å; Cα contacts (8 Å, |Δi|>4): 219; chains: 1; bounding box: 33×46×46 Å

Nearest PDB structures (foldseek):
  2ciu-assembly1_A  TM=1.008E+00  e=1.159E-21  Saccharomyces cerevisiae
  6k7e-assembly1_A  TM=9.174E-01  e=7.619E-17  Escherichia coli K-12
  6k7d-assembly1_A  TM=9.089E-01  e=1.887E-16  Escherichia coli K-12
  2mf7-assembly1_A  TM=8.172E-01  e=1.756E-14  Saccharomyces cerevisiae S288C
  6k8q-assembly1_A  TM=8.260E-01  e=2.395E-13  Saccharomyces cerevisiae S288C

GO terms:
  GO:0005744 TIM23 mitochondrial import inner membrane translocase complex (C, IDA)
  GO:0005739 mitochondrion (C, HDA)
  GO:0030150 protein import into mitochondrial matrix (P, IMP)
  GO:0005743 mitochondrial inner membrane (C, TAS)
  GO:0005515 protein binding (F, IPI)

Organism: Saccharomyces cerevisiae (strain ATCC 204508 / S288c) (NCBI:txid559292)

Solvent-accessible surface area: 8677 Å² total; per-residue (Å²): 103,61,45,77,90,10,24,76,80,0,24,60,66,0,76,76,34,81,77,0,12,79,33,0,82,22,99,63,48,183,138,38,127,17,220,26,130,38,27,1,47,56,57,81,63,133,164,154,82,90,77,116,107,56,83,18,85,141,139,116,44,218,150,53,74,49,25,50,59,2,99,0,15,2,52,4,167,140,49,65,0,51,0,17,0,25,0,63,127,13,108,165,63,194,84,41,54,26,37,16,0,21,0,38,3,86,86,75,184,111,62,78,37,42,142,38,201,171,95,100,154,105,136

Sequence (123 aa):
SGDTQLFNRAVSMVEKNKDIRSLLQCDDGITGKERLKAYGELITNDKWTRNRPIVSTKKLDKEGRTHHYMRFHVESKKKIALVHLEAKESKQNYQPDFINMYVDVPGEKRYYLIKPKLHPVSN

CATH classification: 3.10.450.320

Foldseek 3Di:
DQQVVVVVVQVVLQVPDPVNCVLLVWPADPVGTFDKDKAADWDDPVPDIDHDHWDWDWDADPVRFIKTWTWMWIHHPRWIKIKIWIWGCDPPDPRTHTAWIWIHIPPDDIGTPHYHPDDDPVD

InterPro domains:
  IPR013261 Mitochondrial import inner membrane translocase subunit Tim21 [PF08294] (67-219)
  IPR013261 Mitochondrial import inner membrane translocase subunit Tim21 [PTHR13032] (45-217)
  IPR038552 Tim21 IMS domain superfamily [G3DSA:3.10.450.320] (100-225)

B-factor: mean 22.7, std 9.59, range [9.52, 56.9]

Secondary structure (DSSP, 8-state):
-HHHHHHHHHHHHHHH-HHHHHHTT---BTTB----EEEE-EEE-SS-EEEPPP-EEEEE-TTS-EEEEEEEEEE-SS-EEEEEEEEE--SS-SSPEEEEEEEE-TTS--EEEE--SS--S--